Protein AF-A0A945BHR5-F1 (afdb_monomer)

Sequence (68 aa):
MKPFPFVAALLLVTFAPAKTHGELRAGAVKVDMTPLVLPVIRNGGFIEASDSKVVDPLHARCLVLDDR

Foldseek 3Di:
DDCVVVVVVVVVVVPPDDDDQFDKDKDKDKDFPADPDDFDWDPDDPDIDTDGDDPDTDIDIDMDIDGD

Secondary structure (DSSP, 8-state):
--SHHHHHHHHHHHTPPP------EEEEEEEE---SSSSEE-TT-SS--EESS-SS--EEEEEEEE--

Nearest PDB structures (foldseek):
  8zds-assembly1_A  TM=2.820E-01  e=8.532E+00  Salmonella enterica subsp. enterica serovar Typhimurium

Mean predicted aligned error: 9.43 Å

Structure (mmCIF, N/CA/C/O backbone):
data_AF-A0A945BHR5-F1
#
_entry.id   AF-A0A945BHR5-F1
#
loop_
_atom_site.group_PDB
_atom_site.id
_atom_site.type_symbol
_atom_site.label_atom_id
_atom_site.label_alt_id
_atom_site.label_comp_id
_atom_site.label_asym_id
_atom_site.label_entity_id
_atom_site.label_seq_id
_atom_site.pdbx_PDB_ins_code
_atom_site.Cartn_x
_atom_site.Cartn_y
_atom_site.Cartn_z
_atom_site.occupancy
_atom_site.B_iso_or_equiv
_atom_site.auth_seq_id
_atom_site.auth_comp_id
_atom_site.auth_asym_id
_atom_site.auth_atom_id
_atom_site.pdbx_PDB_model_num
ATOM 1 N N . MET A 1 1 ? 44.343 6.679 -54.221 1.00 54.97 1 MET A N 1
ATOM 2 C CA . MET A 1 1 ? 42.920 6.512 -53.842 1.00 54.97 1 MET A CA 1
ATOM 3 C C . MET A 1 1 ? 42.641 7.514 -52.728 1.00 54.97 1 MET A C 1
ATOM 5 O O . MET A 1 1 ? 43.351 7.485 -51.735 1.00 54.97 1 MET A O 1
ATOM 9 N N . LYS A 1 2 ? 41.763 8.504 -52.943 1.00 58.34 2 LYS A N 1
ATOM 10 C CA . LYS A 1 2 ? 41.587 9.634 -52.008 1.00 58.34 2 LYS A CA 1
ATOM 11 C C . LYS A 1 2 ? 40.877 9.136 -50.734 1.00 58.34 2 LYS A C 1
ATOM 13 O O . LYS A 1 2 ? 39.798 8.575 -50.883 1.00 58.34 2 LYS A O 1
ATOM 18 N N . PRO A 1 3 ? 41.421 9.342 -49.518 1.00 65.44 3 PRO A N 1
ATOM 19 C CA . PRO A 1 3 ? 40.834 8.837 -48.264 1.00 65.44 3 PRO A CA 1
ATOM 20 C C . PRO A 1 3 ? 39.593 9.625 -47.801 1.00 65.44 3 PRO A C 1
ATOM 22 O O . PRO A 1 3 ? 38.934 9.253 -46.836 1.00 65.44 3 PRO A O 1
ATOM 25 N N . PHE A 1 4 ? 39.252 10.706 -48.507 1.00 70.19 4 PHE A N 1
ATOM 26 C CA . PHE A 1 4 ? 38.190 11.653 -48.166 1.00 70.19 4 PHE A CA 1
ATOM 27 C C . PHE A 1 4 ? 36.794 11.042 -47.906 1.00 70.19 4 PHE A C 1
ATOM 29 O O . PHE A 1 4 ? 36.198 11.385 -46.886 1.00 70.19 4 PHE A O 1
ATOM 36 N N . PRO A 1 5 ? 36.259 10.117 -48.732 1.00 73.81 5 PRO A N 1
ATOM 37 C CA . PRO A 1 5 ? 34.946 9.529 -48.462 1.00 73.81 5 PRO A CA 1
ATOM 38 C C . PRO A 1 5 ? 34.974 8.587 -47.252 1.00 73.81 5 PRO A C 1
ATOM 40 O O . PRO A 1 5 ? 33.968 8.438 -46.569 1.00 73.81 5 PRO A O 1
ATOM 43 N N . PHE A 1 6 ? 36.131 7.990 -46.952 1.00 75.25 6 PHE A N 1
ATOM 44 C CA . PHE A 1 6 ? 36.296 7.079 -45.823 1.00 75.25 6 PHE A CA 1
ATOM 45 C C . PHE A 1 6 ? 36.315 7.838 -44.491 1.00 75.25 6 PHE A C 1
ATOM 47 O O . PHE A 1 6 ? 35.644 7.446 -43.542 1.00 75.25 6 PHE A O 1
ATOM 54 N N . VAL A 1 7 ? 37.016 8.976 -44.447 1.00 78.44 7 VAL A N 1
ATOM 55 C CA . VAL A 1 7 ? 37.033 9.868 -43.277 1.00 78.44 7 VAL A CA 1
ATOM 56 C C . VAL A 1 7 ? 35.651 10.481 -43.034 1.00 78.44 7 VAL A C 1
ATOM 58 O O . VAL A 1 7 ? 35.194 10.520 -41.894 1.00 78.44 7 VAL A O 1
ATOM 61 N N . ALA A 1 8 ? 34.954 10.901 -44.095 1.00 77.00 8 ALA A N 1
ATOM 62 C CA . ALA A 1 8 ? 33.597 11.433 -43.987 1.00 77.00 8 ALA A CA 1
ATOM 63 C C . ALA A 1 8 ? 32.589 10.379 -43.488 1.00 77.00 8 ALA A C 1
ATOM 65 O O . ALA A 1 8 ? 31.762 10.684 -42.632 1.00 77.00 8 ALA A O 1
ATOM 66 N N . ALA A 1 9 ? 32.682 9.134 -43.969 1.00 77.56 9 ALA A N 1
ATOM 67 C CA . ALA A 1 9 ? 31.836 8.037 -43.500 1.00 77.56 9 ALA A CA 1
ATOM 68 C C . ALA A 1 9 ? 32.117 7.668 -42.033 1.00 77.56 9 ALA A C 1
ATOM 70 O O . ALA A 1 9 ? 31.179 7.435 -41.273 1.00 77.56 9 ALA A O 1
ATOM 71 N N . LEU A 1 10 ? 33.388 7.669 -41.616 1.00 76.69 10 LEU A N 1
ATOM 72 C CA . LEU A 1 10 ? 33.771 7.390 -40.231 1.00 76.69 10 LEU A CA 1
ATOM 73 C C . LEU A 1 10 ? 33.236 8.461 -39.268 1.00 76.69 10 LEU A C 1
ATOM 75 O O . LEU A 1 10 ? 32.679 8.121 -38.228 1.00 76.69 10 LEU A O 1
ATOM 79 N N . LEU A 1 11 ? 33.332 9.740 -39.652 1.00 77.44 11 LEU A N 1
ATOM 80 C CA . LEU A 1 11 ? 32.747 10.849 -38.893 1.00 77.44 11 LEU A CA 1
ATOM 81 C C . LEU A 1 11 ? 31.220 10.722 -38.778 1.00 77.44 11 LEU A C 1
ATOM 83 O O . LEU A 1 11 ? 30.661 10.986 -37.717 1.00 77.44 11 LEU A O 1
ATOM 87 N N . LEU A 1 12 ? 30.531 10.269 -39.828 1.00 74.56 12 LEU A N 1
ATOM 88 C CA . LEU A 1 12 ? 29.073 10.118 -39.803 1.00 74.56 12 LEU A CA 1
ATOM 89 C C . LEU A 1 12 ? 28.605 9.016 -38.834 1.00 74.56 12 LEU A C 1
ATOM 91 O O . LEU A 1 12 ? 27.583 9.177 -38.172 1.00 74.56 12 LEU A O 1
ATOM 95 N N . VAL A 1 13 ? 29.363 7.919 -38.714 1.00 76.94 13 VAL A N 1
ATOM 96 C CA . VAL A 1 13 ? 29.057 6.810 -37.790 1.00 76.94 13 VAL A CA 1
ATOM 97 C C . VAL A 1 13 ? 29.280 7.216 -36.331 1.00 76.94 13 VAL A C 1
ATOM 99 O O . VAL A 1 13 ? 28.495 6.830 -35.469 1.00 76.94 13 VAL A O 1
ATOM 102 N N . THR A 1 14 ? 30.297 8.035 -36.038 1.00 74.00 14 THR A N 1
ATOM 103 C CA . THR A 1 14 ? 30.575 8.491 -34.663 1.00 74.00 14 THR A CA 1
ATOM 104 C C . THR A 1 14 ? 29.525 9.448 -34.094 1.00 74.00 14 THR A C 1
ATOM 106 O O . THR A 1 14 ? 29.406 9.551 -32.877 1.00 74.00 14 THR A O 1
ATOM 109 N N . PHE A 1 15 ? 28.754 10.131 -34.947 1.00 74.50 15 PHE A N 1
ATOM 110 C CA . PHE A 1 15 ? 27.711 11.084 -34.537 1.00 74.50 15 PHE A CA 1
ATOM 111 C C . PHE A 1 15 ? 26.283 10.530 -34.653 1.00 74.50 15 PHE A C 1
ATOM 113 O O . PHE A 1 15 ? 25.318 11.276 -34.485 1.00 74.50 15 PHE A O 1
ATOM 120 N N . ALA A 1 16 ? 26.119 9.233 -34.924 1.00 79.81 16 ALA A N 1
ATOM 121 C CA . ALA A 1 16 ? 24.797 8.622 -34.936 1.00 79.81 16 ALA A CA 1
ATOM 122 C C . ALA A 1 16 ? 24.200 8.628 -33.509 1.00 79.81 16 ALA A C 1
ATOM 124 O O . ALA A 1 16 ? 24.838 8.119 -32.584 1.00 79.81 16 ALA A O 1
ATOM 125 N N . PRO A 1 17 ? 22.993 9.187 -33.292 1.00 75.62 17 PRO A N 1
ATOM 126 C CA . PRO A 1 17 ? 22.373 9.197 -31.972 1.00 75.62 17 PRO A CA 1
ATOM 127 C C . PRO A 1 17 ? 22.049 7.766 -31.532 1.00 75.62 17 PRO A C 1
ATOM 129 O O . PRO A 1 17 ? 21.347 7.029 -32.229 1.00 75.62 17 PRO A O 1
ATOM 132 N N . ALA A 1 18 ? 22.548 7.375 -30.360 1.00 74.94 18 ALA A N 1
ATOM 133 C CA . ALA A 1 18 ? 22.185 6.108 -29.744 1.00 74.94 18 ALA A CA 1
ATOM 134 C C . ALA A 1 18 ? 20.740 6.184 -29.233 1.00 74.94 18 ALA A C 1
ATOM 136 O O . ALA A 1 18 ? 20.357 7.133 -28.547 1.00 74.94 18 ALA A O 1
ATOM 137 N N . LYS A 1 19 ? 19.928 5.176 -29.561 1.00 75.69 19 LYS A N 1
ATOM 138 C CA . LYS A 1 19 ? 18.571 5.046 -29.027 1.00 75.69 19 LYS A CA 1
ATOM 139 C C . LYS A 1 19 ? 18.682 4.614 -27.564 1.00 75.69 19 LYS A C 1
ATOM 141 O O . LYS A 1 19 ? 19.110 3.494 -27.299 1.00 75.69 19 LYS A O 1
ATOM 146 N N . THR A 1 20 ? 18.336 5.490 -26.626 1.00 71.44 20 THR A N 1
ATOM 147 C CA . THR A 1 20 ? 18.240 5.129 -25.207 1.00 71.44 20 THR A CA 1
ATOM 148 C C . THR A 1 20 ? 16.784 4.792 -24.891 1.00 71.44 20 THR A C 1
ATOM 150 O O . THR A 1 20 ? 15.869 5.499 -25.313 1.00 71.44 20 THR A O 1
ATOM 153 N N . HIS A 1 21 ? 16.557 3.675 -24.204 1.00 71.31 21 HIS A N 1
ATOM 154 C CA . HIS A 1 21 ? 15.258 3.361 -23.619 1.00 71.31 21 HIS A CA 1
ATOM 155 C C . HIS A 1 21 ? 15.272 3.918 -22.193 1.00 71.31 21 HIS A C 1
ATOM 157 O O . HIS A 1 21 ? 16.157 3.588 -21.413 1.00 71.31 21 HIS A O 1
ATOM 163 N N . GLY A 1 22 ? 14.361 4.846 -21.898 1.00 73.88 22 GLY A N 1
ATOM 164 C CA . GLY A 1 22 ? 14.229 5.498 -20.589 1.00 73.88 22 GLY A CA 1
ATOM 165 C C . GLY A 1 22 ? 12.769 5.592 -20.157 1.00 73.88 22 GLY A C 1
ATOM 166 O O . GLY A 1 22 ? 12.356 6.567 -19.532 1.00 73.88 22 GLY A O 1
ATOM 167 N N . GLU A 1 23 ? 11.955 4.631 -20.589 1.00 87.25 23 GLU A N 1
ATOM 168 C CA . GLU A 1 23 ? 10.523 4.620 -20.320 1.00 87.25 23 GLU A CA 1
ATOM 169 C C . GLU A 1 23 ? 10.262 4.088 -18.910 1.00 87.25 23 GLU A C 1
ATOM 171 O O . GLU A 1 23 ? 10.215 2.882 -18.696 1.00 87.25 23 GLU A O 1
ATOM 176 N N . LEU A 1 24 ? 10.020 4.984 -17.952 1.00 89.31 24 LEU A N 1
ATOM 177 C CA . LEU A 1 24 ? 9.510 4.579 -16.647 1.00 89.31 24 LEU A CA 1
ATOM 178 C C . LEU A 1 24 ? 8.012 4.272 -16.748 1.00 89.31 24 LEU A C 1
ATOM 180 O O . LEU A 1 24 ? 7.193 5.133 -17.078 1.00 89.31 24 LEU A O 1
ATOM 184 N N . ARG A 1 25 ? 7.644 3.040 -16.422 1.00 92.75 25 ARG A N 1
ATOM 185 C CA . ARG A 1 25 ? 6.267 2.580 -16.271 1.00 92.75 25 ARG A CA 1
ATOM 186 C C . ARG A 1 25 ? 5.879 2.653 -14.803 1.00 92.75 25 ARG A C 1
ATOM 188 O O . ARG A 1 25 ? 6.650 2.288 -13.921 1.00 92.75 25 ARG A O 1
ATOM 195 N N . ALA A 1 26 ? 4.661 3.111 -14.541 1.00 95.44 26 ALA A N 1
ATOM 196 C CA . ALA A 1 26 ? 4.122 3.195 -13.193 1.00 95.44 26 ALA A CA 1
ATOM 197 C C . ALA A 1 26 ? 2.701 2.631 -13.140 1.00 95.44 26 ALA A C 1
ATOM 199 O O . ALA A 1 26 ? 1.896 2.849 -14.047 1.00 95.44 26 ALA A O 1
ATOM 200 N N . GLY A 1 27 ? 2.389 1.930 -12.055 1.00 96.69 27 GLY A N 1
ATOM 201 C CA . GLY A 1 27 ? 1.048 1.481 -11.707 1.00 96.69 27 GLY A CA 1
ATOM 202 C C . GLY A 1 27 ? 0.689 1.958 -10.307 1.00 96.69 27 GLY A C 1
ATOM 203 O O . GLY A 1 27 ? 1.513 1.889 -9.400 1.00 96.69 27 GLY A O 1
ATOM 204 N N . ALA A 1 28 ? -0.538 2.435 -10.116 1.00 98.12 28 ALA A N 1
ATOM 205 C CA . ALA A 1 28 ? -1.039 2.852 -8.812 1.00 98.12 28 ALA A CA 1
ATOM 206 C C . ALA A 1 28 ? -2.368 2.160 -8.516 1.00 98.12 28 ALA A C 1
ATOM 208 O O . ALA A 1 28 ? -3.235 2.067 -9.386 1.00 98.12 28 ALA A O 1
ATOM 209 N N . VAL A 1 29 ? -2.541 1.693 -7.281 1.00 98.56 29 VAL A N 1
ATOM 210 C CA . VAL A 1 29 ? -3.785 1.058 -6.836 1.00 98.56 29 VAL A CA 1
ATOM 211 C C . VAL A 1 29 ? -4.126 1.457 -5.403 1.00 98.56 29 VAL A C 1
ATOM 213 O O . VAL A 1 29 ? -3.250 1.651 -4.557 1.00 98.56 29 VAL A O 1
ATOM 216 N N . LYS A 1 30 ? -5.430 1.574 -5.141 1.00 98.19 30 LYS A N 1
ATOM 217 C CA . LYS A 1 30 ? -6.032 1.784 -3.824 1.00 98.19 30 LYS A CA 1
ATOM 218 C C . LYS A 1 30 ? -7.008 0.635 -3.570 1.00 98.19 30 LYS A C 1
ATOM 220 O O . LYS A 1 30 ? -7.920 0.438 -4.366 1.00 98.19 30 LYS A O 1
ATOM 225 N N . VAL A 1 31 ? -6.826 -0.095 -2.474 1.00 98.19 31 VAL A N 1
ATOM 226 C CA . VAL A 1 31 ? -7.671 -1.237 -2.087 1.00 98.19 31 VAL A CA 1
ATOM 227 C C . VAL A 1 31 ? -8.313 -0.943 -0.737 1.00 98.19 31 VAL A C 1
ATOM 229 O O . VAL A 1 31 ? -7.633 -0.477 0.176 1.00 98.19 31 VAL A O 1
ATOM 232 N N . ASP A 1 32 ? -9.622 -1.165 -0.619 1.00 97.81 32 ASP A N 1
ATOM 233 C CA .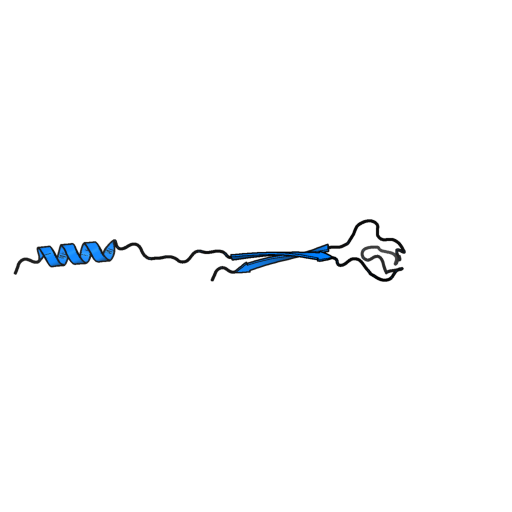 ASP A 1 32 ? -10.336 -1.106 0.659 1.00 97.81 32 ASP A CA 1
ATOM 234 C C . ASP A 1 32 ? -9.921 -2.280 1.555 1.00 97.81 32 ASP A C 1
ATOM 236 O O . ASP A 1 32 ? -9.963 -3.438 1.148 1.00 97.81 32 ASP A O 1
ATOM 240 N N . MET A 1 33 ? -9.465 -1.944 2.754 1.00 96.25 33 MET A N 1
ATOM 241 C CA . MET A 1 33 ? -8.988 -2.844 3.802 1.00 96.25 33 MET A CA 1
ATOM 242 C C . MET A 1 33 ? -9.816 -2.665 5.085 1.00 96.25 33 MET A C 1
ATOM 244 O O . MET A 1 33 ? -9.368 -3.028 6.173 1.00 96.25 33 MET A O 1
ATOM 248 N N . THR A 1 34 ? -11.001 -2.055 4.989 1.00 97.81 34 THR A N 1
ATOM 249 C CA . THR A 1 34 ? -11.900 -1.849 6.126 1.00 97.81 34 THR A CA 1
ATOM 250 C C . THR A 1 34 ? -12.349 -3.200 6.698 1.00 97.81 34 THR A C 1
ATOM 252 O O . THR A 1 34 ? -12.802 -4.059 5.936 1.00 97.81 34 THR A O 1
ATOM 255 N N . PRO A 1 35 ? -12.248 -3.423 8.024 1.00 96.25 35 PRO A N 1
ATOM 256 C CA . PRO A 1 35 ? -12.692 -4.667 8.643 1.00 96.25 35 PRO A CA 1
ATOM 257 C C . PRO A 1 35 ? -14.169 -4.959 8.359 1.00 96.25 35 PRO A C 1
ATOM 259 O O . PRO A 1 35 ? -15.032 -4.110 8.573 1.00 96.25 35 PRO A O 1
AT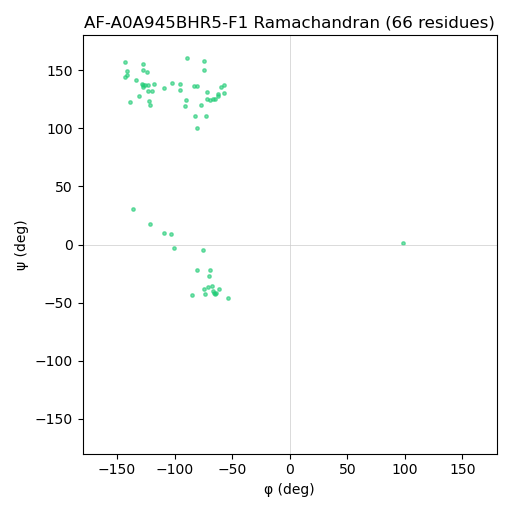OM 262 N N . LEU A 1 36 ? -14.456 -6.185 7.919 1.00 96.38 36 LEU A N 1
ATOM 263 C CA . LEU A 1 36 ? -15.823 -6.633 7.622 1.00 96.38 36 LEU A CA 1
ATOM 264 C C . LEU A 1 36 ? -16.603 -7.048 8.877 1.00 96.38 36 LEU A C 1
ATOM 266 O O . LEU A 1 36 ? -17.830 -7.086 8.859 1.00 96.38 36 LEU A O 1
ATOM 270 N N . VAL A 1 37 ? -15.892 -7.388 9.954 1.00 97.25 37 VAL A N 1
ATOM 271 C CA . VAL A 1 37 ? -16.467 -7.863 11.215 1.00 97.25 37 VAL A CA 1
ATOM 272 C C . VAL A 1 37 ? -15.910 -7.026 12.357 1.00 97.25 37 VAL A C 1
ATOM 274 O O . VAL A 1 37 ? -14.711 -6.755 12.414 1.00 97.25 37 VAL A O 1
ATOM 277 N N . LEU A 1 38 ? -16.800 -6.624 13.260 1.00 96.94 38 LEU A N 1
ATOM 278 C CA . LEU A 1 38 ? -16.514 -5.824 14.446 1.00 96.94 38 LEU A CA 1
ATOM 279 C C . LEU A 1 38 ? -17.085 -6.534 15.691 1.00 96.94 38 LEU A C 1
ATOM 281 O O . LEU A 1 38 ? -18.058 -7.282 15.554 1.00 96.94 38 LEU A O 1
ATOM 285 N N . PRO A 1 39 ? -16.544 -6.289 16.901 1.00 97.06 39 PRO A N 1
ATOM 286 C CA . PRO A 1 39 ? -15.432 -5.386 17.201 1.00 97.06 39 PRO A CA 1
ATOM 287 C C . PRO A 1 39 ? -14.067 -5.946 16.779 1.00 97.06 39 PRO A C 1
ATOM 289 O O . PRO A 1 39 ? -13.891 -7.155 16.649 1.00 97.06 39 PRO A O 1
ATOM 292 N N . VAL A 1 40 ? -13.095 -5.055 16.586 1.00 97.00 40 VAL A N 1
ATOM 293 C CA . VAL A 1 40 ? -11.702 -5.408 16.269 1.00 97.00 40 VAL A CA 1
ATOM 294 C C . VAL A 1 40 ? -10.743 -4.720 17.238 1.00 97.00 40 VAL A C 1
ATOM 296 O O . VAL A 1 40 ? -11.037 -3.630 17.731 1.00 97.00 40 VAL A O 1
ATOM 299 N N . ILE A 1 41 ? -9.592 -5.343 17.503 1.00 96.56 41 ILE A N 1
ATOM 300 C CA . ILE A 1 41 ? -8.534 -4.759 18.333 1.00 96.56 41 ILE A CA 1
ATOM 301 C C . ILE A 1 41 ? -8.008 -3.475 17.683 1.00 96.56 41 ILE A C 1
ATOM 303 O O . ILE A 1 41 ? -7.590 -3.468 16.521 1.00 96.56 41 ILE A O 1
ATOM 307 N N . ARG A 1 42 ? -7.977 -2.389 18.459 1.00 95.12 42 ARG A N 1
ATOM 308 C CA . ARG A 1 42 ? -7.316 -1.142 18.083 1.00 95.12 42 ARG A CA 1
ATOM 309 C C . ARG A 1 42 ? -5.827 -1.244 18.390 1.00 95.12 42 ARG A C 1
ATOM 311 O O . ARG A 1 42 ? -5.408 -1.219 19.545 1.00 95.12 42 ARG A O 1
ATOM 318 N N . ASN A 1 43 ? -5.022 -1.295 17.336 1.00 93.06 43 ASN A N 1
ATOM 319 C CA . ASN A 1 43 ? -3.565 -1.292 17.446 1.00 93.06 43 ASN A CA 1
ATOM 320 C C . ASN A 1 43 ? -3.017 0.105 17.801 1.00 93.06 43 ASN A C 1
ATOM 322 O O . ASN A 1 43 ? -3.589 1.121 17.406 1.00 93.06 43 ASN A O 1
ATOM 326 N N . GLY A 1 44 ? -1.882 0.153 18.512 1.00 93.94 44 GLY A N 1
ATOM 327 C CA . GLY A 1 44 ? -1.119 1.385 18.780 1.00 93.94 44 GLY A CA 1
ATOM 328 C C . GLY A 1 44 ? -1.347 2.055 20.143 1.00 93.94 44 GLY A C 1
ATOM 329 O O . GLY A 1 44 ? -0.741 3.090 20.411 1.00 93.94 44 GLY A O 1
ATOM 330 N N . GLY A 1 45 ? -2.193 1.491 21.011 1.00 93.62 45 GLY A N 1
ATOM 331 C CA . GLY A 1 45 ? -2.356 1.941 22.401 1.00 93.62 45 GLY A CA 1
ATOM 332 C C . GLY A 1 45 ? -1.395 1.249 23.377 1.00 93.62 45 GLY A C 1
ATOM 333 O O . GLY A 1 45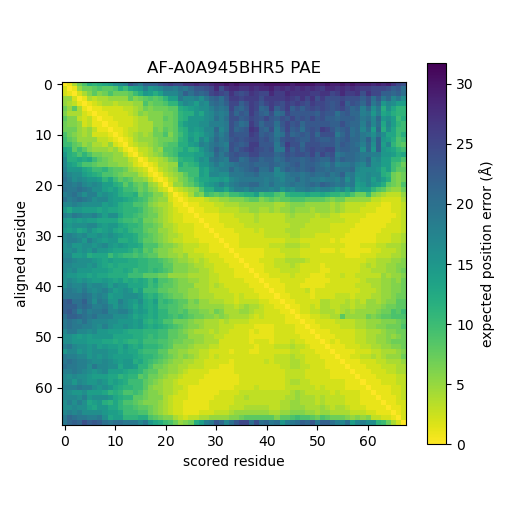 ? -0.881 0.174 23.085 1.00 93.62 45 GLY A O 1
ATOM 334 N N . PHE A 1 46 ? -1.180 1.845 24.557 1.00 95.69 46 PHE A N 1
ATOM 335 C CA . PHE A 1 46 ? -0.453 1.192 25.661 1.00 95.69 46 PHE A CA 1
ATOM 336 C C . PHE A 1 46 ? -1.302 0.120 26.361 1.00 95.69 46 PHE A C 1
ATOM 338 O O . PHE A 1 46 ? -0.799 -0.930 26.744 1.00 95.69 46 PHE A O 1
ATOM 345 N N . ILE A 1 47 ? -2.599 0.396 26.517 1.00 96.94 47 ILE A N 1
ATOM 346 C CA . ILE A 1 47 ? -3.600 -0.547 27.022 1.00 96.94 47 ILE A CA 1
ATOM 347 C C . ILE A 1 47 ? -4.388 -1.064 25.821 1.00 96.94 47 ILE A C 1
ATOM 349 O O . ILE A 1 47 ? -4.732 -0.284 24.926 1.00 96.94 47 ILE A O 1
ATOM 353 N N . GLU A 1 48 ? -4.679 -2.363 25.816 1.00 96.38 48 GLU A N 1
ATOM 354 C CA . GLU A 1 48 ? -5.532 -2.975 24.803 1.00 96.38 48 GLU A CA 1
ATOM 355 C C . GLU A 1 48 ? -6.905 -2.295 24.759 1.00 96.38 48 GLU A C 1
ATOM 357 O O . GLU A 1 48 ? -7.518 -1.986 25.782 1.00 96.38 48 GLU A O 1
ATOM 362 N N . ALA A 1 49 ? -7.394 -2.065 23.546 1.00 96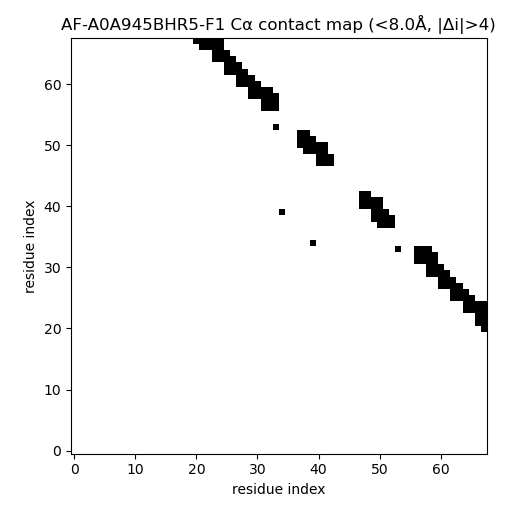.69 49 ALA A N 1
ATOM 363 C CA . ALA A 1 49 ? -8.728 -1.555 23.309 1.00 96.69 49 ALA A CA 1
ATOM 364 C C . ALA A 1 49 ? -9.314 -2.199 22.056 1.00 96.69 49 ALA A C 1
ATOM 366 O O . ALA A 1 49 ? -8.584 -2.647 21.175 1.00 96.69 49 ALA A O 1
ATOM 367 N N . SER A 1 50 ? -10.640 -2.206 21.967 1.00 97.38 50 SER A N 1
ATOM 368 C CA . SER A 1 50 ? -11.376 -2.649 20.785 1.00 97.38 50 SER A CA 1
ATOM 369 C C . SER A 1 50 ? -12.308 -1.547 20.305 1.00 97.38 50 SER A C 1
ATOM 371 O O . SER A 1 50 ? -12.842 -0.797 21.122 1.00 97.38 50 SER A O 1
ATOM 373 N N . ASP A 1 51 ? -12.538 -1.482 18.997 1.00 97.25 51 ASP A N 1
ATOM 374 C CA . ASP A 1 51 ? -13.503 -0.572 18.387 1.00 97.25 51 ASP A CA 1
ATOM 375 C C . ASP A 1 51 ? -14.609 -1.352 17.672 1.00 97.25 51 ASP A C 1
ATOM 377 O O . ASP A 1 51 ? -14.368 -2.351 16.994 1.00 97.25 51 ASP A O 1
ATOM 381 N N . SER A 1 52 ? -15.846 -0.882 17.835 1.00 97.81 52 SER A N 1
ATOM 382 C CA . SER A 1 52 ? -17.062 -1.474 17.263 1.00 97.81 52 SER A CA 1
ATOM 383 C C . SER 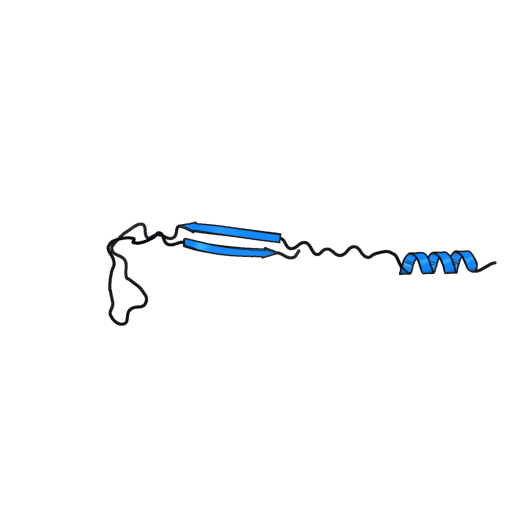A 1 52 ? -17.670 -0.636 16.135 1.00 97.81 52 SER A C 1
ATOM 385 O O . SER A 1 52 ? -18.783 -0.908 15.688 1.00 97.81 52 SER A O 1
ATOM 387 N N . LYS A 1 53 ? -16.948 0.387 15.663 1.00 96.44 53 LYS A N 1
ATOM 388 C CA . LYS A 1 53 ? -17.353 1.235 14.539 1.00 96.44 53 LYS A CA 1
ATOM 389 C C . LYS A 1 53 ? -16.160 1.590 13.660 1.00 96.44 53 LYS A C 1
ATOM 391 O O . LYS A 1 53 ? -15.051 1.768 14.156 1.00 96.44 53 LYS A O 1
ATOM 396 N N . VAL A 1 54 ? -16.423 1.771 12.372 1.00 96.81 54 VAL A N 1
ATOM 397 C CA . VAL A 1 54 ? -15.472 2.357 11.423 1.00 96.81 54 VAL A CA 1
ATOM 398 C C . VAL A 1 54 ? -15.693 3.868 11.411 1.00 96.81 54 VAL A C 1
ATOM 400 O O . VAL A 1 54 ? -16.816 4.320 11.200 1.00 96.81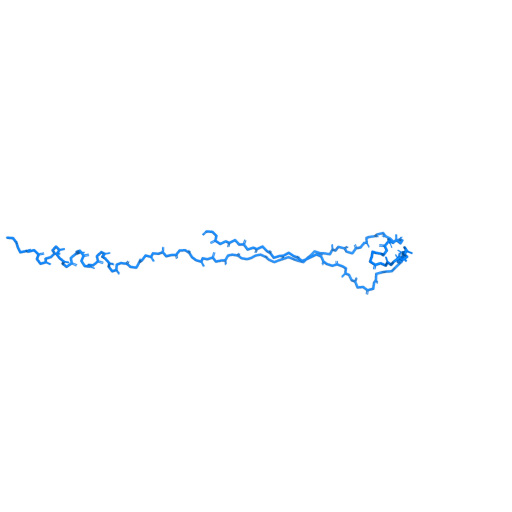 54 VAL A O 1
ATOM 403 N N . VAL A 1 55 ? -14.642 4.647 11.680 1.00 95.75 55 VAL A N 1
ATOM 404 C CA . VAL A 1 55 ? -14.701 6.121 11.612 1.00 95.75 55 VAL A CA 1
ATOM 405 C C . VAL A 1 55 ? -14.453 6.609 10.185 1.00 95.75 55 VAL A C 1
ATOM 407 O O . VAL A 1 55 ? -15.179 7.473 9.708 1.00 95.75 55 VAL A O 1
ATOM 410 N N . ASP A 1 56 ? -13.464 6.021 9.511 1.00 96.81 56 ASP A N 1
ATOM 411 C CA . ASP A 1 56 ? -13.138 6.241 8.100 1.00 96.81 56 ASP A CA 1
ATOM 412 C C . ASP A 1 56 ? -12.685 4.903 7.480 1.00 96.81 56 ASP A C 1
ATOM 414 O O . ASP A 1 56 ? -12.060 4.106 8.195 1.00 96.81 56 ASP A O 1
ATOM 418 N N . PRO A 1 57 ? -12.999 4.608 6.203 1.00 96.81 57 PRO A N 1
ATOM 419 C CA . PRO A 1 57 ? -12.546 3.388 5.546 1.00 96.81 57 PRO A CA 1
ATOM 420 C C . PRO A 1 57 ? -11.019 3.281 5.486 1.00 96.81 57 PRO A C 1
ATOM 422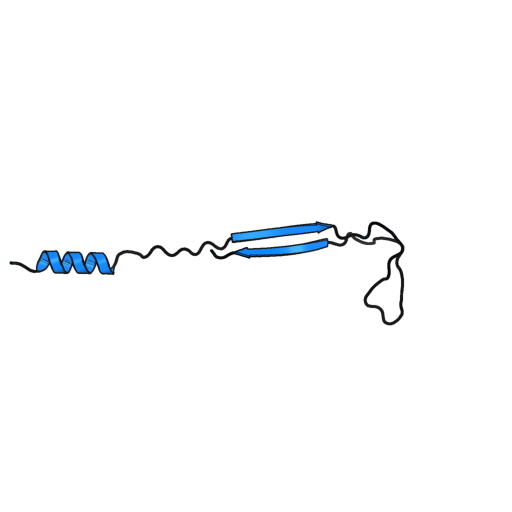 O O . PRO A 1 57 ? -10.311 4.220 5.117 1.00 96.81 57 PRO A O 1
ATOM 425 N N . LEU A 1 58 ? -10.491 2.100 5.801 1.00 96.69 58 LEU A N 1
ATOM 426 C CA . LEU A 1 58 ? -9.056 1.849 5.733 1.00 96.69 58 LEU A CA 1
ATOM 427 C C . LEU A 1 58 ? -8.661 1.496 4.301 1.00 96.69 58 LEU A C 1
ATOM 429 O O . LEU A 1 58 ? -9.306 0.676 3.656 1.00 96.69 58 LEU A O 1
ATOM 433 N N . HIS A 1 59 ? -7.559 2.059 3.805 1.00 98.12 59 HIS A N 1
ATOM 434 C CA . HIS A 1 59 ? -7.085 1.762 2.458 1.00 98.12 59 HIS A CA 1
ATOM 435 C C . HIS A 1 59 ? -5.605 1.407 2.414 1.00 98.12 59 HIS A C 1
ATOM 437 O O . HIS A 1 59 ? -4.760 2.198 2.831 1.00 98.12 59 HIS A O 1
ATOM 443 N N . ALA A 1 60 ? -5.291 0.272 1.791 1.00 98.12 60 ALA A N 1
ATOM 444 C CA . ALA A 1 60 ? -3.939 0.001 1.325 1.00 98.12 60 ALA A CA 1
ATOM 445 C C . ALA A 1 60 ? -3.704 0.722 -0.004 1.00 98.12 60 ALA A C 1
ATOM 447 O O . ALA A 1 60 ? -4.556 0.715 -0.898 1.00 98.12 60 ALA A O 1
ATOM 448 N N . ARG A 1 61 ? -2.536 1.350 -0.138 1.00 98.25 61 ARG A N 1
ATOM 449 C CA . ARG A 1 61 ? -2.112 2.035 -1.361 1.00 98.25 61 ARG A CA 1
ATOM 450 C C . ARG A 1 61 ? -0.794 1.443 -1.817 1.00 98.25 61 ARG A C 1
ATOM 452 O O . ARG A 1 61 ? 0.120 1.297 -1.011 1.00 98.25 61 ARG A O 1
ATOM 459 N N . CYS A 1 62 ? -0.706 1.116 -3.098 1.00 98.19 62 CYS A N 1
ATOM 460 C CA . CYS A 1 62 ? 0.508 0.589 -3.697 1.00 98.19 62 CYS A CA 1
ATOM 461 C C .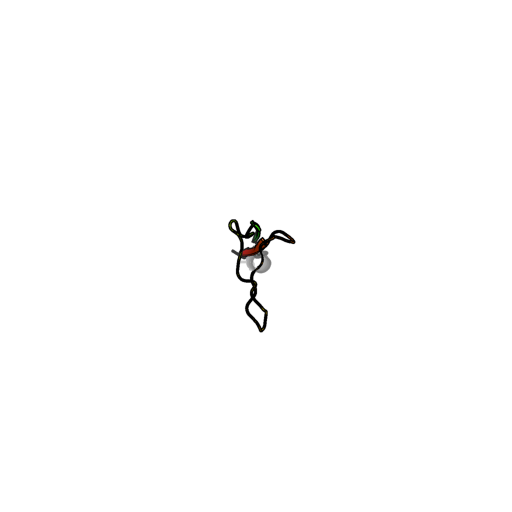 CYS A 1 62 ? 0.863 1.408 -4.938 1.00 98.19 62 CYS A C 1
ATOM 463 O O . CYS A 1 62 ? -0.013 1.776 -5.725 1.00 98.19 62 CYS A O 1
ATOM 465 N N . LEU A 1 63 ? 2.156 1.693 -5.070 1.00 97.62 63 LEU A N 1
ATOM 466 C CA . LEU A 1 63 ? 2.782 2.301 -6.233 1.00 97.62 63 LEU A CA 1
ATOM 467 C C . LEU A 1 63 ? 3.848 1.321 -6.721 1.00 97.62 63 LEU A C 1
ATOM 469 O O . LEU A 1 63 ? 4.758 0.978 -5.969 1.00 97.62 63 LEU A O 1
ATOM 473 N N . VAL A 1 64 ? 3.712 0.864 -7.958 1.00 97.12 64 VAL A N 1
ATOM 474 C CA . VAL A 1 64 ? 4.670 -0.018 -8.626 1.00 97.12 64 VAL A CA 1
ATOM 475 C C . VAL A 1 64 ? 5.362 0.790 -9.707 1.00 97.12 64 VAL A C 1
ATOM 477 O O . VAL A 1 64 ? 4.698 1.511 -10.450 1.00 97.12 64 VAL A O 1
ATOM 480 N N . LEU A 1 65 ? 6.681 0.666 -9.782 1.00 95.88 65 LEU A N 1
ATOM 481 C CA . LEU A 1 65 ? 7.525 1.308 -10.781 1.00 95.88 65 LEU A CA 1
ATOM 482 C C . LEU A 1 65 ? 8.311 0.214 -11.510 1.00 95.88 65 LEU A C 1
ATOM 484 O O . LEU A 1 65 ? 8.779 -0.726 -10.872 1.00 95.88 65 LEU A O 1
ATOM 488 N N . ASP A 1 66 ? 8.413 0.332 -12.826 1.00 93.31 66 ASP A N 1
ATOM 489 C CA . ASP A 1 66 ? 9.123 -0.587 -13.718 1.00 93.31 66 ASP A CA 1
ATOM 490 C C . ASP A 1 66 ? 9.868 0.263 -14.749 1.00 93.31 66 ASP A C 1
ATOM 492 O O . ASP A 1 66 ? 9.257 1.098 -15.411 1.00 93.31 66 ASP A O 1
ATOM 496 N N . ASP A 1 67 ? 11.182 0.124 -14.844 1.00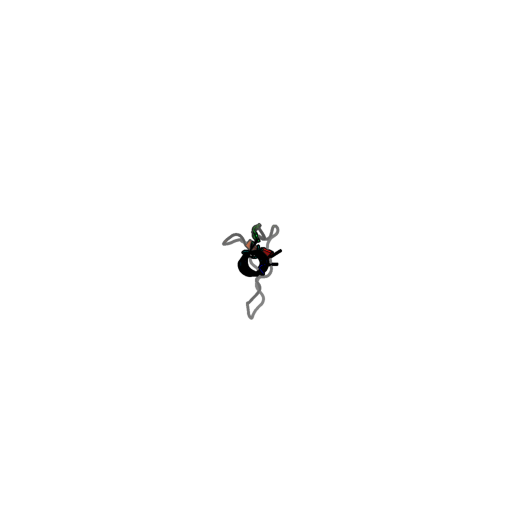 87.88 67 ASP A N 1
ATOM 497 C CA . ASP A 1 67 ? 12.046 0.944 -15.697 1.00 87.88 67 ASP A CA 1
ATOM 498 C C . ASP A 1 67 ? 12.451 0.270 -17.014 1.00 87.88 67 ASP A C 1
ATOM 500 O O . ASP A 1 67 ? 13.077 0.940 -17.827 1.00 87.88 67 ASP A O 1
ATOM 504 N N . ARG A 1 68 ? 12.047 -0.993 -17.229 1.00 65.62 68 ARG A N 1
ATOM 505 C CA . ARG A 1 68 ? 12.341 -1.849 -18.398 1.00 65.62 68 ARG A CA 1
ATOM 506 C C . ARG A 1 68 ? 13.696 -1.676 -19.087 1.00 65.62 68 ARG A C 1
ATOM 508 O O . ARG A 1 68 ? 13.817 -0.798 -19.973 1.00 65.62 68 ARG A O 1
#

pLDDT: mean 88.16, std 11.75, range [54.97, 98.56]

Radius of gyration: 30.44 Å; Cα contacts (8 Å, |Δi|>4): 67; chains: 1; bounding box: 60×20×81 Å

Solvent-accessible surface area (backbone atoms only — not comparable to full-atom values): 4643 Å² total; per-residue (Å²): 132,82,63,62,68,59,55,54,51,53,56,54,62,75,68,57,82,77,88,78,81,78,61,74,45,76,48,77,50,78,43,86,61,52,79,91,67,72,66,39,77,49,82,91,60,95,61,92,45,71,42,78,71,83,91,67,85,39,68,51,74,51,78,47,77,45,57,120